Protei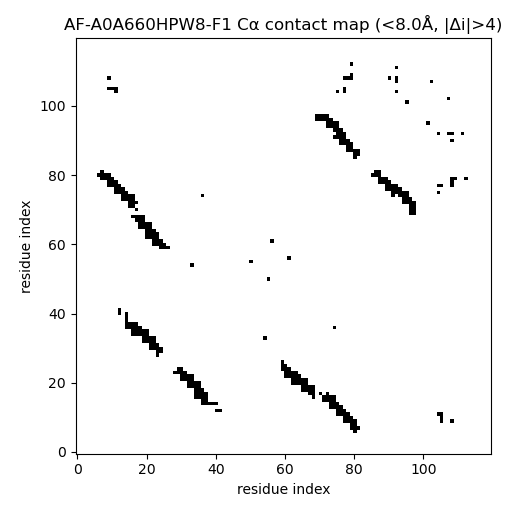n AF-A0A660HPW8-F1 (afdb_monomer)

pLDDT: mean 73.55, std 19.2, range [31.56, 94.56]

Secondary structure (DSSP, 8-state):
------TT--EEEEEEEEEEEEEEETTTTEEEEEEEES--SSSTT-TTT-TTSS----TTEEEEEEEEEEEEEEEEEEE---TT-S-PPEEEEEEE-TTSPPP-HHHHHHHHHH------

Organism: NCBI:txid1715806

Foldseek 3Di:
DDPPDPLFDKDKDKWWFFWWFWKAAPVVRDIDTQTDTPDDPVCPVPPDDDPPNPDPDDPRMDGPDIGGAAPGKIFMWIFGDDPPDPDGDIGGQGMDHPPDDDDPSSVSVVVCVVDVDDDD

Structure (mmCIF, N/CA/C/O backbone):
data_AF-A0A660HPW8-F1
#
_entry.id   AF-A0A660HPW8-F1
#
loop_
_atom_site.group_PDB
_atom_site.id
_atom_site.type_symbol
_atom_site.label_atom_id
_atom_site.label_alt_id
_atom_site.label_comp_id
_atom_site.label_asym_id
_atom_site.label_entity_id
_atom_site.label_seq_id
_atom_site.pdbx_PDB_ins_code
_atom_site.Cartn_x
_atom_site.Cartn_y
_atom_site.Cartn_z
_atom_site.occupancy
_atom_site.B_iso_or_equiv
_atom_site.auth_seq_id
_atom_site.auth_comp_id
_atom_site.auth_asym_id
_atom_site.auth_atom_id
_atom_site.pdbx_PDB_model_num
ATOM 1 N N . MET A 1 1 ? -10.370 -2.844 40.847 1.00 36.22 1 MET A N 1
ATOM 2 C CA . MET A 1 1 ? -9.717 -1.924 39.896 1.00 36.22 1 MET A CA 1
ATOM 3 C C . MET A 1 1 ? -9.919 -2.515 38.520 1.00 36.22 1 MET A C 1
ATOM 5 O O . MET A 1 1 ? -9.314 -3.535 38.237 1.00 36.22 1 MET A O 1
ATOM 9 N N . ALA A 1 2 ? -10.855 -1.975 37.743 1.00 36.62 2 ALA A N 1
ATOM 10 C CA . ALA A 1 2 ? -11.000 -2.366 36.349 1.00 36.62 2 ALA A CA 1
ATOM 11 C C . ALA A 1 2 ? -9.910 -1.629 35.566 1.00 36.62 2 ALA A C 1
ATOM 13 O O . ALA A 1 2 ? -9.879 -0.399 35.579 1.00 36.62 2 ALA A O 1
ATOM 14 N N . GLU A 1 3 ? -8.986 -2.375 34.967 1.00 38.94 3 GLU A N 1
ATOM 15 C CA . GLU A 1 3 ? -8.100 -1.854 33.932 1.00 38.94 3 GLU A CA 1
ATOM 16 C C . GLU A 1 3 ? -8.995 -1.421 32.772 1.00 38.94 3 GLU A C 1
ATOM 18 O O . GLU A 1 3 ? -9.560 -2.244 32.056 1.00 38.94 3 GLU A O 1
ATOM 23 N N . THR A 1 4 ? -9.209 -0.116 32.633 1.00 40.22 4 THR A N 1
ATOM 24 C CA . THR A 1 4 ? -9.812 0.451 31.433 1.00 40.22 4 THR A CA 1
ATOM 25 C C . THR A 1 4 ? -8.815 0.239 30.305 1.00 40.22 4 THR A C 1
ATOM 27 O O . THR A 1 4 ? -7.903 1.044 30.119 1.00 40.22 4 THR A O 1
ATOM 30 N N . THR A 1 5 ? -8.934 -0.882 29.593 1.00 44.12 5 THR A N 1
ATOM 31 C CA . THR A 1 5 ? -8.267 -1.070 28.308 1.00 44.12 5 THR A CA 1
ATOM 32 C C . THR A 1 5 ? -8.590 0.139 27.444 1.00 44.12 5 THR A C 1
ATOM 34 O O . THR A 1 5 ? -9.750 0.520 27.292 1.00 44.12 5 THR A O 1
ATOM 37 N N . ASP A 1 6 ? -7.536 0.760 26.937 1.00 49.84 6 ASP A N 1
ATOM 38 C CA . ASP A 1 6 ? -7.505 1.994 26.159 1.00 49.84 6 ASP A CA 1
ATOM 39 C C . ASP A 1 6 ? -8.084 1.752 24.749 1.00 49.84 6 ASP A C 1
ATOM 41 O O . ASP A 1 6 ? -7.400 1.854 23.733 1.00 49.84 6 ASP A O 1
ATOM 45 N N . GLN A 1 7 ? -9.345 1.314 24.697 1.00 52.62 7 GLN A N 1
ATOM 46 C CA . GLN A 1 7 ? -10.029 0.800 23.504 1.00 52.62 7 GLN A CA 1
ATOM 47 C C . GLN A 1 7 ? -10.355 1.890 22.475 1.00 52.62 7 GLN A C 1
ATOM 49 O O . GLN A 1 7 ? -10.804 1.570 21.382 1.00 52.62 7 GLN A O 1
ATOM 54 N N . ASN A 1 8 ? -10.080 3.159 22.794 1.00 61.41 8 ASN A N 1
ATOM 55 C CA . ASN A 1 8 ? -10.362 4.304 21.929 1.00 61.41 8 ASN A CA 1
ATOM 56 C C . ASN A 1 8 ? -9.105 4.925 21.287 1.00 61.41 8 ASN A C 1
ATOM 58 O O . ASN A 1 8 ? -9.154 6.053 20.789 1.00 61.41 8 ASN A O 1
ATOM 62 N N . LYS A 1 9 ? -7.967 4.220 21.286 1.00 76.75 9 LYS A N 1
ATOM 63 C CA . LYS A 1 9 ? -6.741 4.720 20.651 1.00 76.75 9 LYS A CA 1
ATOM 64 C C . LYS A 1 9 ? -6.744 4.516 19.129 1.00 76.75 9 LYS A C 1
ATOM 66 O O . LYS A 1 9 ? -7.101 3.433 18.672 1.00 76.75 9 LYS A O 1
ATOM 71 N N . PRO A 1 10 ? -6.307 5.523 18.345 1.00 84.19 10 PRO A N 1
ATOM 72 C CA . PRO A 1 10 ? -6.070 5.360 16.914 1.00 84.19 10 PRO A CA 1
ATOM 73 C C . PRO A 1 10 ? -5.072 4.230 16.655 1.00 84.19 10 PRO A C 1
ATOM 75 O O . PRO A 1 10 ? -4.058 4.136 17.352 1.00 84.19 10 PRO A O 1
ATOM 78 N N . ILE A 1 11 ? -5.335 3.414 15.637 1.00 87.00 11 ILE A N 1
ATOM 79 C CA . ILE A 1 11 ? -4.441 2.334 15.211 1.00 87.00 11 ILE A CA 1
ATOM 80 C C . ILE A 1 11 ? -3.876 2.681 13.835 1.00 87.00 11 ILE A C 1
ATOM 82 O O . ILE A 1 11 ? -4.614 3.146 12.967 1.00 87.00 11 ILE A O 1
ATOM 86 N N . ILE A 1 12 ? -2.569 2.469 13.658 1.00 88.00 12 ILE A N 1
ATOM 87 C CA . ILE A 1 12 ? -1.842 2.655 12.398 1.00 88.00 12 ILE A CA 1
ATOM 88 C C . ILE A 1 12 ? -1.158 1.338 12.043 1.00 88.00 12 ILE A C 1
ATOM 90 O O . ILE A 1 12 ? -0.453 0.768 12.879 1.00 88.00 12 ILE A O 1
ATOM 94 N N . TRP A 1 13 ? -1.316 0.896 10.800 1.00 87.19 13 TRP A N 1
ATOM 95 C CA . TRP A 1 13 ? -0.599 -0.243 10.238 1.00 87.19 13 TRP A CA 1
ATOM 96 C C . TRP A 1 13 ? 0.313 0.216 9.110 1.00 87.19 13 TRP A C 1
ATOM 98 O O . TRP A 1 13 ? 0.011 1.167 8.388 1.00 87.19 13 TRP A O 1
ATOM 108 N N . LYS A 1 14 ? 1.443 -0.477 8.975 1.00 88.56 14 LYS A N 1
ATOM 109 C CA . LYS A 1 14 ? 2.396 -0.285 7.887 1.00 88.56 14 LYS A CA 1
ATOM 110 C C . LYS A 1 14 ? 2.656 -1.620 7.224 1.00 88.56 14 LYS A C 1
ATOM 112 O O . LYS A 1 14 ? 3.110 -2.554 7.882 1.00 88.56 14 LYS A O 1
ATOM 117 N N . GLU A 1 15 ? 2.398 -1.691 5.931 1.00 85.81 15 GLU A N 1
ATOM 118 C CA . GLU A 1 15 ? 2.563 -2.911 5.151 1.00 85.81 15 GLU A CA 1
ATOM 119 C C . GLU A 1 15 ? 3.622 -2.691 4.082 1.00 85.81 15 GLU A C 1
ATOM 121 O O . GLU A 1 15 ? 3.596 -1.697 3.361 1.00 85.81 15 GLU A O 1
ATOM 126 N N . LEU A 1 16 ? 4.603 -3.590 4.008 1.00 87.31 16 LEU A N 1
ATOM 127 C CA . LEU A 1 16 ? 5.693 -3.465 3.048 1.00 87.31 16 LEU A CA 1
ATOM 128 C C . LEU A 1 16 ? 5.143 -3.650 1.629 1.00 87.31 16 LEU A C 1
ATOM 130 O O . LEU A 1 16 ? 4.563 -4.689 1.311 1.00 87.31 16 LEU A O 1
ATOM 134 N N . VAL A 1 17 ? 5.375 -2.658 0.773 1.00 88.44 17 VAL A N 1
ATOM 135 C CA . VAL A 1 17 ? 5.001 -2.672 -0.642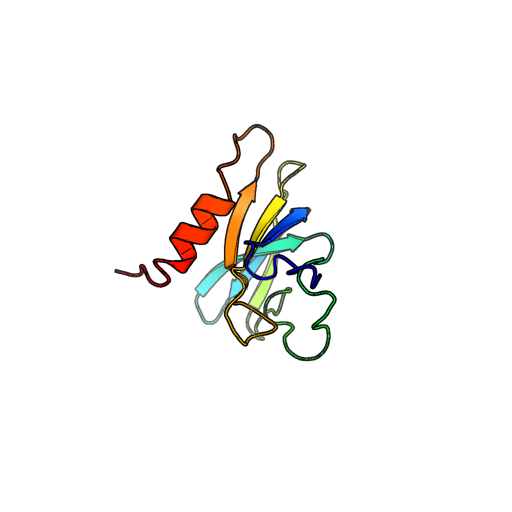 1.00 88.44 17 VAL A CA 1
ATOM 136 C C . VAL A 1 17 ? 6.164 -3.231 -1.455 1.00 88.44 17 VAL A C 1
ATOM 138 O O . VAL A 1 17 ? 7.283 -2.719 -1.416 1.00 88.44 17 VAL A O 1
ATOM 141 N N . LEU A 1 18 ? 5.889 -4.283 -2.219 1.00 84.75 18 LEU A N 1
ATOM 142 C CA . LEU A 1 18 ? 6.832 -4.946 -3.120 1.00 84.75 18 LEU A CA 1
ATOM 143 C C . LEU A 1 18 ? 6.820 -4.352 -4.536 1.00 84.75 18 LEU A C 1
ATOM 145 O O . LEU A 1 18 ? 7.778 -4.514 -5.290 1.00 84.75 18 LEU A O 1
ATOM 149 N N . GLY A 1 19 ? 5.735 -3.677 -4.912 1.00 85.81 19 GLY A N 1
ATOM 150 C CA . GLY A 1 19 ? 5.535 -3.096 -6.236 1.00 85.81 19 GLY A CA 1
ATOM 151 C C . GLY A 1 19 ? 4.086 -2.673 -6.454 1.00 85.81 19 GLY A C 1
ATOM 152 O O . GLY A 1 19 ? 3.251 -2.826 -5.566 1.00 85.81 19 GLY A O 1
ATOM 153 N N . PHE A 1 20 ? 3.778 -2.184 -7.651 1.00 86.44 20 PHE A N 1
ATOM 154 C CA . PHE A 1 20 ? 2.412 -1.875 -8.070 1.00 86.44 20 PHE A CA 1
ATOM 155 C C . PHE A 1 20 ? 2.046 -2.655 -9.330 1.00 86.44 20 PHE A C 1
ATOM 157 O O . PHE A 1 20 ? 2.715 -2.527 -10.353 1.00 86.44 20 PHE A O 1
ATOM 164 N N . ALA A 1 21 ? 0.965 -3.427 -9.294 1.00 86.12 21 ALA A N 1
ATOM 165 C CA . ALA A 1 21 ? 0.383 -4.002 -10.499 1.00 86.12 21 ALA A CA 1
ATOM 166 C C . ALA A 1 21 ? -0.301 -2.896 -11.313 1.00 86.12 21 ALA A C 1
ATOM 168 O O . ALA A 1 21 ? -1.129 -2.158 -10.782 1.00 86.12 21 ALA A O 1
ATOM 169 N N . VAL A 1 22 ? 0.034 -2.782 -12.598 1.00 87.25 22 VAL A N 1
ATOM 170 C CA . VAL A 1 22 ? -0.639 -1.879 -13.538 1.00 87.25 22 VAL A CA 1
ATOM 171 C C . VAL A 1 22 ? -1.807 -2.626 -14.151 1.00 87.25 22 VAL A C 1
ATOM 173 O O . VAL A 1 22 ? -1.617 -3.662 -14.791 1.00 87.25 22 VAL A O 1
ATOM 176 N N . VAL A 1 23 ? -3.004 -2.091 -13.964 1.00 86.50 23 VAL A N 1
ATOM 177 C CA . VAL A 1 23 ? -4.257 -2.692 -14.403 1.00 86.50 23 VAL A CA 1
ATOM 178 C C . VAL A 1 23 ? -4.924 -1.758 -15.396 1.00 86.50 23 VAL A C 1
ATOM 180 O O . VAL A 1 23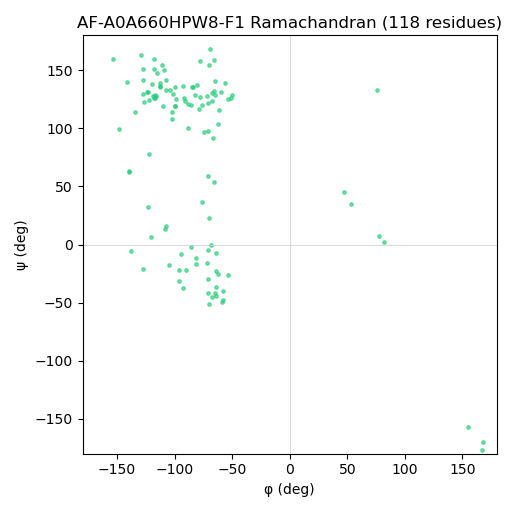 ? -5.095 -0.573 -15.119 1.00 86.50 23 VAL A O 1
ATOM 183 N N . GLU A 1 24 ? -5.289 -2.292 -16.555 1.00 85.69 24 GLU A N 1
ATOM 184 C CA . GLU A 1 24 ? -6.123 -1.601 -17.534 1.00 85.69 24 GLU A CA 1
ATOM 185 C C . GLU A 1 24 ? -7.553 -2.124 -17.427 1.00 85.69 24 GLU A C 1
ATOM 187 O O . GLU A 1 24 ? -7.766 -3.337 -17.471 1.00 85.69 24 GLU A O 1
ATOM 192 N N . SER A 1 25 ? -8.520 -1.215 -17.328 1.00 83.69 25 SER A N 1
ATOM 193 C CA . SER A 1 25 ? -9.936 -1.527 -17.498 1.00 83.69 25 SER A CA 1
ATOM 194 C C . SER A 1 25 ? -10.380 -1.143 -18.903 1.00 83.69 25 SER A C 1
ATOM 196 O O . SER A 1 25 ? -10.350 0.035 -19.275 1.00 83.69 25 SER A O 1
ATOM 198 N N . CYS A 1 26 ? -10.845 -2.124 -19.678 1.00 77.94 26 CYS A N 1
ATOM 199 C CA . CYS A 1 26 ? -11.352 -1.869 -21.026 1.00 77.94 26 CYS A CA 1
ATOM 200 C C . CYS A 1 26 ? -12.695 -1.120 -21.014 1.00 77.94 26 CYS A C 1
ATOM 202 O O . CYS A 1 26 ? -12.968 -0.346 -21.925 1.00 77.94 26 CYS A O 1
ATOM 204 N N . ILE A 1 27 ? -13.522 -1.306 -19.978 1.00 79.50 27 ILE A N 1
ATOM 205 C CA . ILE A 1 27 ? -14.827 -0.634 -19.860 1.00 79.50 27 ILE A CA 1
ATOM 206 C C . ILE A 1 27 ? -14.630 0.858 -19.594 1.00 79.50 27 ILE A C 1
ATOM 208 O O . ILE A 1 27 ? -15.168 1.707 -20.307 1.00 79.50 27 ILE A O 1
ATOM 212 N N . TYR A 1 28 ? -13.821 1.183 -18.588 1.00 78.06 28 TYR A N 1
ATOM 213 C CA . TYR A 1 28 ? -13.605 2.567 -18.170 1.00 78.06 28 TYR A CA 1
ATOM 214 C C . TYR A 1 28 ? -12.513 3.277 -18.975 1.00 78.06 28 TYR A C 1
ATOM 216 O O . TYR A 1 28 ? -12.274 4.460 -18.739 1.00 78.06 28 TYR A O 1
ATOM 224 N N . HIS A 1 29 ? -11.865 2.574 -19.915 1.00 81.38 29 HIS A N 1
ATOM 225 C CA . HIS A 1 29 ? -10.722 3.065 -20.692 1.00 81.38 29 HIS A CA 1
ATOM 226 C C . HIS A 1 29 ? -9.677 3.732 -19.789 1.00 81.38 29 HIS A C 1
ATOM 228 O O . HIS A 1 29 ? -9.196 4.834 -20.056 1.00 81.38 29 HIS A O 1
ATOM 234 N N . SER A 1 30 ? -9.376 3.075 -18.671 1.00 82.38 30 SER A N 1
ATOM 235 C CA . SER A 1 30 ? -8.557 3.632 -17.603 1.00 82.38 30 SER A CA 1
ATOM 236 C C . SER A 1 30 ? -7.419 2.693 -17.243 1.00 82.38 30 SER A C 1
ATOM 238 O O . SER A 1 30 ? -7.516 1.473 -17.380 1.00 82.38 30 SER A O 1
ATOM 240 N N . ILE A 1 31 ? -6.325 3.286 -16.772 1.00 85.62 31 ILE A N 1
ATOM 241 C CA . ILE A 1 31 ? -5.191 2.567 -16.204 1.00 85.62 31 ILE A CA 1
ATOM 242 C C . ILE A 1 31 ? -5.086 2.983 -14.742 1.00 85.62 31 ILE A C 1
ATOM 244 O O . ILE A 1 31 ? -5.039 4.176 -14.438 1.00 85.62 31 ILE A O 1
ATOM 248 N N . ARG A 1 32 ? -5.042 2.002 -13.842 1.00 83.69 32 ARG A N 1
ATOM 249 C CA . ARG A 1 32 ? -4.824 2.208 -12.407 1.00 83.69 32 ARG A CA 1
ATOM 250 C C . ARG A 1 32 ? -3.711 1.308 -11.893 1.00 83.69 32 ARG A C 1
ATOM 252 O O . ARG A 1 32 ? -3.332 0.330 -12.532 1.00 83.69 32 ARG A O 1
ATOM 259 N N . THR A 1 33 ? -3.198 1.639 -10.718 1.00 82.50 33 THR A N 1
ATOM 260 C CA . THR A 1 33 ? -2.187 0.846 -10.018 1.00 82.50 33 THR A CA 1
ATOM 261 C C . THR A 1 33 ? -2.763 0.243 -8.748 1.00 82.50 33 THR A C 1
ATOM 263 O O . THR A 1 33 ? -3.477 0.928 -8.019 1.00 82.50 33 THR A O 1
ATOM 266 N N . ILE A 1 34 ? -2.426 -1.015 -8.468 1.00 81.88 34 ILE A N 1
ATOM 267 C CA . ILE A 1 34 ? -2.793 -1.714 -7.231 1.00 81.88 34 ILE A CA 1
ATOM 268 C C . ILE A 1 34 ? -1.505 -2.093 -6.488 1.00 81.88 34 ILE A C 1
ATOM 270 O O . ILE A 1 34 ? -0.635 -2.718 -7.103 1.00 81.88 34 ILE A O 1
ATOM 274 N N . PRO A 1 35 ? -1.339 -1.720 -5.207 1.00 81.25 35 PRO A N 1
ATOM 275 C CA . PRO A 1 35 ? -0.160 -2.077 -4.422 1.00 81.25 35 PRO A CA 1
ATOM 276 C C . PRO A 1 35 ? -0.082 -3.593 -4.202 1.00 81.25 35 PRO A C 1
ATOM 278 O O . PRO A 1 35 ? -1.084 -4.264 -3.960 1.00 81.25 35 PRO A O 1
ATOM 281 N N . ILE A 1 36 ? 1.130 -4.136 -4.280 1.00 82.38 36 ILE A N 1
ATOM 282 C CA . ILE A 1 36 ? 1.452 -5.523 -3.941 1.00 82.38 36 ILE A CA 1
ATOM 283 C C . ILE A 1 36 ? 2.106 -5.495 -2.559 1.00 82.38 36 ILE A C 1
ATOM 285 O O . ILE A 1 36 ? 3.244 -5.044 -2.444 1.00 82.38 36 ILE A O 1
ATOM 289 N N . VAL A 1 37 ? 1.407 -5.956 -1.521 1.00 76.38 37 VAL A N 1
ATOM 290 C CA . VAL A 1 37 ? 1.867 -5.916 -0.118 1.00 76.38 37 VAL A CA 1
ATOM 291 C C . VAL A 1 37 ? 2.187 -7.310 0.435 1.00 76.38 37 VAL A C 1
ATOM 293 O O . VAL A 1 37 ? 1.649 -8.310 -0.040 1.00 76.38 37 VAL A O 1
ATOM 296 N N . THR A 1 38 ? 3.067 -7.407 1.438 1.00 65.44 38 THR A N 1
ATOM 297 C CA . THR A 1 38 ? 3.582 -8.683 1.993 1.00 65.44 38 THR A CA 1
ATOM 298 C C . THR A 1 38 ? 2.622 -9.461 2.915 1.00 65.44 38 THR A C 1
ATOM 300 O O . THR A 1 38 ? 3.085 -10.116 3.840 1.00 65.44 38 THR A O 1
ATOM 303 N N . ALA A 1 39 ? 1.317 -9.462 2.628 1.00 58.06 39 ALA A N 1
ATOM 304 C CA . ALA A 1 39 ? 0.219 -9.948 3.480 1.00 58.06 39 ALA A CA 1
ATOM 305 C C . ALA A 1 39 ? -0.144 -9.000 4.642 1.00 58.06 39 ALA A C 1
ATOM 307 O O . ALA A 1 39 ? 0.721 -8.467 5.339 1.00 58.06 39 ALA A O 1
ATOM 308 N N . SER A 1 40 ? -1.454 -8.772 4.792 1.00 50.72 40 SER A N 1
ATOM 309 C CA . SER A 1 40 ? -2.029 -7.730 5.639 1.00 50.72 40 SER A CA 1
ATOM 310 C C . SER A 1 40 ? -2.191 -8.183 7.086 1.00 50.72 40 SER A C 1
ATOM 312 O O . SER A 1 40 ? -2.936 -9.117 7.368 1.00 50.72 40 SER A O 1
ATOM 314 N N . SER A 1 41 ? -1.536 -7.491 8.020 1.00 46.94 41 SER A N 1
ATOM 315 C CA . SER A 1 41 ? -1.746 -7.712 9.463 1.00 46.94 41 SER A CA 1
ATOM 316 C C . SER A 1 41 ? -2.989 -6.990 10.002 1.00 46.94 41 SER A C 1
ATOM 318 O O . SER A 1 41 ? -3.423 -7.265 11.119 1.00 46.94 41 SER A O 1
ATOM 320 N N . ALA A 1 42 ? -3.588 -6.089 9.214 1.00 48.84 42 ALA A N 1
ATOM 321 C CA . ALA A 1 42 ? -4.838 -5.414 9.557 1.00 48.84 42 ALA A CA 1
ATOM 322 C C . ALA A 1 42 ? -6.085 -6.270 9.248 1.00 48.84 42 ALA A C 1
ATOM 324 O O . ALA A 1 42 ? -7.156 -5.998 9.789 1.00 48.84 42 ALA A O 1
ATOM 325 N N . GLU A 1 43 ? -5.957 -7.316 8.420 1.00 46.69 43 GLU A N 1
ATOM 326 C CA . GLU A 1 43 ? -7.086 -8.118 7.921 1.00 46.69 43 GLU A CA 1
ATOM 327 C C . GLU A 1 43 ? -7.028 -9.621 8.272 1.00 46.69 43 GLU A C 1
ATOM 329 O O . GLU A 1 43 ? -7.932 -10.359 7.875 1.00 46.69 43 GLU A O 1
ATOM 334 N N . GLU A 1 44 ? -6.074 -10.106 9.086 1.00 41.91 44 GLU A N 1
ATOM 335 C CA . GLU A 1 44 ? -6.027 -11.545 9.442 1.00 41.91 44 GLU A CA 1
ATOM 336 C C . GLU A 1 44 ? -7.246 -12.060 10.248 1.00 41.91 44 GLU A C 1
ATOM 338 O O . GLU A 1 44 ? -7.408 -13.268 10.417 1.00 41.91 44 GLU A O 1
ATOM 343 N N . VAL A 1 45 ? -8.156 -11.187 10.699 1.00 38.66 45 VAL A N 1
ATOM 344 C CA . VAL A 1 45 ? -9.398 -11.573 11.408 1.00 38.66 45 VAL A CA 1
ATOM 345 C C . VAL A 1 45 ? -10.619 -11.698 10.471 1.00 38.66 45 VAL A C 1
ATOM 347 O O . VAL A 1 45 ? -11.657 -12.206 10.885 1.00 38.66 45 VAL A O 1
ATOM 350 N N . LEU A 1 46 ? -10.529 -11.303 9.193 1.00 37.06 46 LEU A N 1
ATOM 351 C CA . LEU A 1 46 ? -11.694 -11.182 8.288 1.00 37.06 46 LEU A CA 1
ATOM 352 C C . LEU A 1 46 ? -11.580 -12.012 6.994 1.00 37.06 46 LEU A C 1
ATOM 354 O O . LEU A 1 46 ? -12.123 -11.651 5.949 1.00 37.06 46 LEU A O 1
ATOM 358 N N . PHE A 1 47 ? -10.909 -13.161 7.060 1.00 34.97 47 PHE A N 1
ATOM 359 C CA . PHE A 1 47 ? -10.562 -14.003 5.906 1.00 34.97 47 PHE A CA 1
ATOM 360 C C . PHE A 1 47 ? -11.704 -14.761 5.192 1.00 34.97 47 PHE A C 1
ATOM 362 O O . PHE A 1 47 ? -11.412 -15.741 4.506 1.00 34.97 47 PHE A O 1
ATOM 369 N N . THR A 1 48 ? -12.982 -14.365 5.273 1.00 35.19 48 THR A N 1
ATOM 370 C CA . THR A 1 48 ? -14.040 -15.141 4.579 1.00 35.19 48 THR A CA 1
ATOM 371 C C . THR A 1 48 ? -14.994 -14.415 3.642 1.00 35.19 48 THR A C 1
ATOM 373 O O . THR A 1 48 ? -15.489 -15.101 2.758 1.00 35.19 48 THR A O 1
ATOM 376 N N . ASP A 1 49 ? -15.215 -13.094 3.693 1.00 31.56 49 ASP A N 1
ATOM 377 C CA . ASP A 1 49 ? -16.323 -12.531 2.879 1.00 31.56 49 ASP A CA 1
ATOM 378 C C . ASP A 1 49 ? -16.061 -11.212 2.131 1.00 31.56 49 ASP A C 1
ATOM 380 O O . ASP A 1 49 ? -16.893 -10.805 1.321 1.00 31.56 49 ASP A O 1
ATOM 384 N N . ASN A 1 50 ? -14.910 -10.553 2.302 1.00 35.47 50 ASN A N 1
ATOM 385 C CA . ASN A 1 50 ? -14.620 -9.291 1.602 1.00 35.47 50 ASN A CA 1
ATOM 386 C C . ASN A 1 50 ? -13.169 -9.186 1.107 1.00 35.47 50 ASN A C 1
ATOM 388 O O . ASN A 1 50 ? -12.426 -8.273 1.449 1.00 35.47 50 ASN A O 1
ATOM 392 N N . LEU A 1 51 ? -12.796 -10.088 0.196 1.00 38.28 51 LEU A N 1
ATOM 393 C CA . LEU A 1 51 ? -11.668 -9.927 -0.738 1.00 38.28 51 LEU A CA 1
ATOM 394 C C . LEU A 1 51 ? -11.935 -8.773 -1.734 1.00 38.28 51 LEU A C 1
ATOM 396 O O . LEU A 1 51 ? -11.943 -8.974 -2.943 1.00 38.28 51 LEU A O 1
ATOM 400 N N . THR A 1 52 ? -12.250 -7.568 -1.261 1.00 40.81 52 THR A N 1
ATOM 401 C CA . THR A 1 52 ? -12.431 -6.375 -2.110 1.00 40.81 52 THR A CA 1
ATOM 402 C C . THR A 1 52 ? -11.249 -5.415 -2.025 1.00 40.81 52 THR A C 1
ATOM 404 O O . THR A 1 52 ? -11.066 -4.620 -2.944 1.00 40.81 52 THR A O 1
ATOM 407 N N . ARG A 1 53 ? -10.397 -5.520 -0.994 1.00 44.94 53 ARG A N 1
ATOM 408 C CA . ARG A 1 53 ? -9.169 -4.714 -0.870 1.00 44.94 53 ARG A CA 1
ATOM 409 C C . ARG A 1 53 ? -7.921 -5.368 -1.436 1.00 44.94 53 ARG A C 1
ATOM 411 O O . ARG A 1 53 ? -7.126 -4.697 -2.090 1.00 44.94 53 ARG A O 1
ATOM 418 N N . LEU A 1 54 ? -7.778 -6.677 -1.275 1.00 47.94 54 LEU A N 1
ATOM 419 C CA . LEU A 1 54 ? -6.684 -7.418 -1.887 1.00 47.94 54 LEU A CA 1
ATOM 420 C C . LEU A 1 54 ? -7.104 -7.866 -3.289 1.00 47.94 54 LEU A C 1
ATOM 422 O O . LEU A 1 54 ? -7.815 -8.849 -3.462 1.00 47.94 54 LEU A O 1
ATOM 426 N N . THR A 1 55 ? -6.640 -7.111 -4.290 1.00 54.44 55 THR A N 1
ATOM 427 C CA . THR A 1 55 ? -6.476 -7.572 -5.684 1.00 54.44 55 THR A CA 1
ATOM 428 C C . THR A 1 55 ? -7.703 -8.208 -6.351 1.00 54.44 55 THR A C 1
ATOM 430 O O . THR A 1 55 ? -7.560 -9.080 -7.209 1.00 54.44 55 THR A O 1
ATOM 433 N N . LYS A 1 56 ? -8.925 -7.748 -6.052 1.00 58.81 56 LYS A N 1
ATOM 434 C CA . LYS A 1 56 ? -10.061 -8.100 -6.909 1.00 58.81 56 LYS A CA 1
ATOM 435 C C . LYS A 1 56 ? 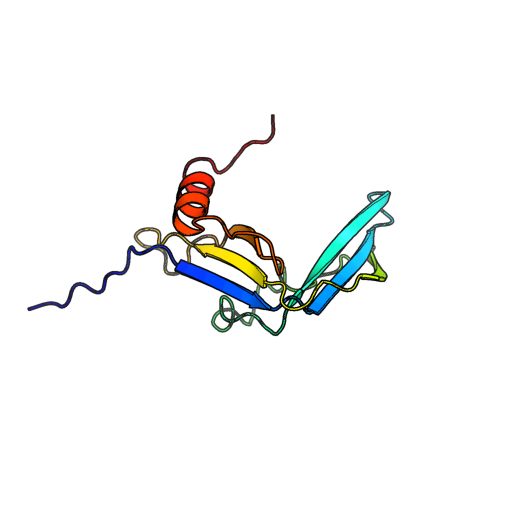-9.969 -7.289 -8.194 1.00 58.81 56 LYS A C 1
ATOM 437 O O . LYS A 1 56 ? -10.318 -6.112 -8.231 1.00 58.81 56 LYS A O 1
ATOM 442 N N . LEU A 1 57 ? -9.413 -7.930 -9.214 1.00 66.25 57 LEU A N 1
ATOM 443 C CA . LEU A 1 57 ? -9.571 -7.490 -10.587 1.00 66.25 57 LEU A CA 1
ATOM 444 C C . LEU A 1 57 ? -11.037 -7.689 -10.954 1.00 66.25 57 LEU A C 1
ATOM 446 O O . LEU A 1 57 ? -11.598 -8.765 -10.714 1.00 66.25 57 LEU A O 1
ATOM 450 N N . ASP A 1 58 ? -11.654 -6.662 -11.517 1.00 73.00 58 ASP A N 1
ATOM 451 C CA . ASP A 1 58 ? -12.951 -6.844 -12.155 1.00 73.00 58 ASP A CA 1
ATOM 452 C C . ASP A 1 58 ? -12.803 -7.760 -13.383 1.00 73.00 58 ASP A C 1
ATOM 454 O O . ASP A 1 58 ? -11.714 -7.922 -13.936 1.00 73.00 58 ASP A O 1
ATOM 458 N N . SER A 1 59 ? -13.900 -8.380 -13.828 1.00 77.56 59 SER A N 1
ATOM 459 C CA . SER A 1 59 ? -13.898 -9.323 -14.965 1.00 77.56 59 SER A CA 1
ATOM 460 C C . SER A 1 59 ? -13.285 -8.754 -16.246 1.00 77.56 59 SER A C 1
ATOM 462 O O . SER A 1 59 ? -12.782 -9.507 -17.075 1.00 77.56 59 SER A O 1
ATOM 464 N N . ASP A 1 60 ? -13.329 -7.432 -16.389 1.00 80.81 60 ASP A N 1
ATOM 465 C CA . ASP A 1 60 ? -12.902 -6.682 -17.569 1.00 80.81 60 ASP A CA 1
ATOM 466 C C . ASP A 1 60 ? -11.594 -5.908 -17.335 1.00 80.81 60 ASP A C 1
ATOM 468 O O . ASP A 1 60 ? -11.224 -5.023 -18.114 1.00 80.81 60 ASP A O 1
ATOM 472 N N . GLU A 1 61 ? -10.896 -6.225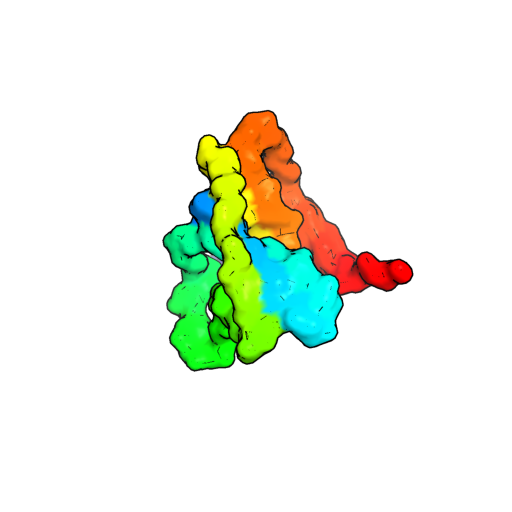 -16.243 1.00 82.81 61 GLU A N 1
ATOM 473 C CA . GLU A 1 61 ? -9.585 -5.691 -15.913 1.00 82.81 61 GLU A CA 1
ATOM 474 C C . GLU A 1 61 ? -8.473 -6.670 -16.289 1.00 82.81 61 GLU A C 1
ATOM 476 O O . GLU A 1 61 ? -8.531 -7.870 -16.027 1.00 82.81 61 GLU A O 1
ATOM 481 N N . THR A 1 62 ? -7.413 -6.147 -16.903 1.00 85.12 62 THR A N 1
ATOM 482 C CA . THR A 1 62 ? -6.242 -6.933 -17.302 1.00 85.12 62 THR A CA 1
ATOM 483 C C . THR A 1 62 ? -4.976 -6.347 -16.696 1.00 85.12 62 THR A C 1
ATOM 485 O O . THR A 1 62 ? -4.699 -5.155 -16.839 1.00 85.12 62 THR A O 1
ATOM 488 N N . VAL A 1 63 ? -4.157 -7.199 -16.075 1.00 85.31 63 VAL A N 1
ATOM 489 C CA . VAL A 1 63 ? -2.820 -6.814 -15.609 1.00 85.31 63 VAL A CA 1
ATOM 490 C C . VAL A 1 63 ? -1.901 -6.623 -16.813 1.00 85.31 63 VAL A C 1
ATOM 492 O O . VAL A 1 63 ? -1.699 -7.538 -17.609 1.00 85.31 63 VAL A O 1
ATOM 495 N N . LYS A 1 64 ? -1.327 -5.429 -16.941 1.00 90.38 64 LYS A N 1
ATOM 496 C CA . LYS A 1 64 ? -0.386 -5.071 -18.013 1.00 90.38 64 LYS A CA 1
ATOM 497 C C . LYS A 1 64 ? 1.071 -5.202 -17.604 1.00 90.38 64 LYS A C 1
ATOM 499 O O . LYS A 1 64 ? 1.934 -5.338 -18.464 1.00 90.38 64 LYS A O 1
ATOM 504 N N . GLY A 1 65 ? 1.352 -5.170 -16.307 1.00 85.75 65 GLY A N 1
AT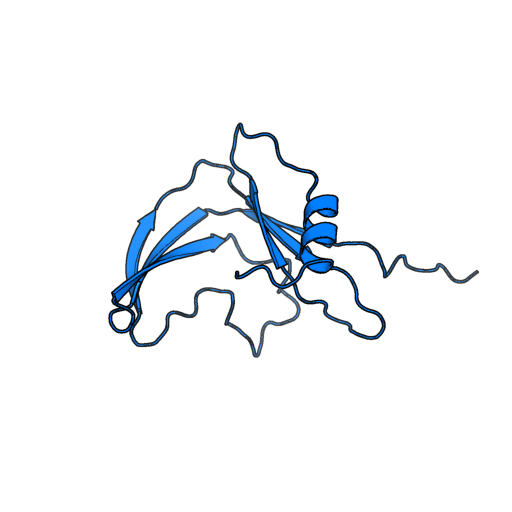OM 505 C CA . GLY A 1 65 ? 2.705 -5.314 -15.792 1.00 85.75 65 GLY A CA 1
ATOM 506 C C . GLY A 1 65 ? 2.808 -4.958 -14.319 1.00 85.75 65 GLY A C 1
ATOM 507 O O . GLY A 1 65 ? 1.800 -4.760 -13.641 1.00 85.75 65 GLY A O 1
ATOM 508 N N . VAL A 1 66 ? 4.047 -4.869 -13.841 1.00 86.44 66 VAL A N 1
ATOM 509 C CA . VAL A 1 66 ? 4.377 -4.492 -12.466 1.00 86.44 66 VAL A CA 1
ATOM 510 C C . VAL A 1 66 ? 5.380 -3.346 -12.497 1.00 86.44 66 VAL A C 1
ATOM 512 O O . VAL A 1 66 ? 6.397 -3.424 -13.187 1.00 86.44 66 VAL A O 1
ATOM 515 N N . LEU A 1 67 ? 5.093 -2.287 -11.746 1.00 87.44 67 LEU A N 1
ATOM 516 C CA . LEU A 1 67 ? 6.016 -1.194 -11.480 1.00 87.44 67 LEU A CA 1
ATOM 517 C C . LEU A 1 67 ? 6.790 -1.495 -10.191 1.00 87.44 67 LEU A C 1
ATOM 519 O O . LEU A 1 67 ? 6.165 -1.748 -9.156 1.00 87.44 67 LEU A O 1
ATOM 523 N N . PRO A 1 68 ? 8.131 -1.471 -10.225 1.00 89.31 68 PRO A N 1
ATOM 524 C CA . PRO A 1 68 ? 8.928 -1.611 -9.018 1.00 89.31 68 PRO A CA 1
ATOM 525 C C . PRO A 1 68 ? 8.795 -0.363 -8.137 1.00 89.31 68 PRO A C 1
ATOM 527 O O . PRO A 1 68 ? 8.559 0.740 -8.634 1.00 89.31 68 PRO A O 1
ATOM 530 N N . VAL A 1 69 ? 9.009 -0.533 -6.833 1.00 87.94 69 VAL A N 1
ATOM 531 C CA . VAL A 1 69 ? 9.070 0.571 -5.866 1.00 87.94 69 VAL A CA 1
ATOM 532 C C . VAL A 1 69 ? 10.443 0.644 -5.203 1.00 87.94 69 VAL A C 1
ATOM 534 O O . VAL A 1 69 ? 11.110 -0.386 -5.064 1.00 87.94 69 VAL A O 1
ATOM 537 N N . PRO A 1 70 ? 10.890 1.837 -4.774 1.00 91.81 70 PRO A N 1
ATOM 538 C CA . PRO A 1 70 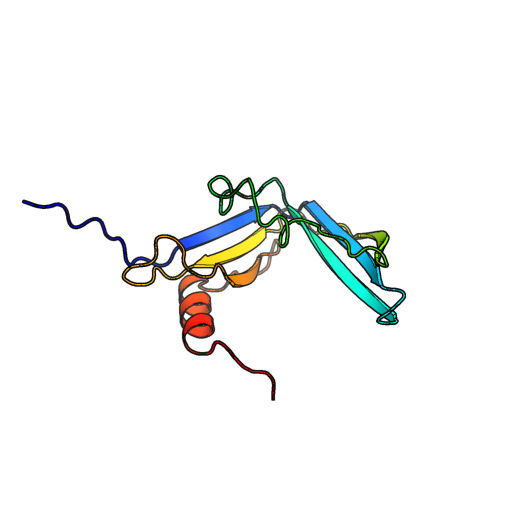? 12.094 1.966 -3.965 1.00 91.81 70 PRO A CA 1
ATOM 539 C C . PRO A 1 70 ? 11.959 1.175 -2.662 1.00 91.81 70 PRO A C 1
ATOM 541 O O . PRO A 1 70 ? 10.967 1.301 -1.950 1.00 91.81 70 PRO A O 1
ATOM 544 N N . PHE A 1 71 ? 12.958 0.370 -2.320 1.00 89.12 71 PHE A N 1
ATOM 545 C CA . PHE A 1 71 ? 12.926 -0.401 -1.082 1.00 89.12 71 PHE A CA 1
ATOM 546 C C . PHE A 1 71 ? 13.605 0.360 0.075 1.00 89.12 71 PHE A C 1
ATOM 548 O O . PHE A 1 71 ? 14.711 0.870 -0.128 1.00 89.12 71 PHE A O 1
ATOM 555 N N . PRO A 1 72 ? 13.029 0.377 1.295 1.00 91.56 72 PRO A N 1
ATOM 556 C CA . PRO A 1 72 ? 11.683 -0.092 1.650 1.00 91.56 72 PRO A CA 1
ATOM 557 C C . PRO A 1 72 ? 10.606 0.979 1.393 1.00 91.56 72 PRO A C 1
ATOM 559 O O . PRO A 1 72 ? 10.794 2.131 1.774 1.00 91.56 72 PRO A O 1
ATOM 562 N N . THR A 1 73 ? 9.471 0.587 0.803 1.00 92.62 73 THR A N 1
ATOM 563 C CA . THR A 1 73 ? 8.252 1.416 0.715 1.00 92.62 73 THR A CA 1
ATOM 564 C C . THR A 1 73 ? 7.157 0.774 1.557 1.00 92.62 73 THR A C 1
ATOM 566 O O . THR A 1 73 ? 6.973 -0.438 1.468 1.00 92.62 73 THR A O 1
ATOM 569 N N . TYR A 1 74 ? 6.410 1.558 2.333 1.00 91.38 74 TYR A N 1
ATOM 570 C CA . TYR A 1 74 ? 5.288 1.058 3.131 1.00 91.38 74 TYR A CA 1
ATOM 571 C C . TYR A 1 74 ? 3.976 1.717 2.725 1.00 91.38 74 TYR A C 1
ATOM 573 O O . TYR A 1 74 ? 3.932 2.926 2.526 1.00 91.38 74 TYR A O 1
ATOM 581 N N . GLU A 1 75 ? 2.906 0.937 2.636 1.00 89.38 75 GLU A N 1
ATOM 582 C CA . GLU A 1 75 ? 1.538 1.441 2.637 1.00 89.38 75 GLU A CA 1
ATOM 583 C C . GLU A 1 75 ? 1.119 1.682 4.083 1.00 89.38 75 GLU A C 1
ATOM 585 O O . GLU A 1 75 ? 1.290 0.805 4.932 1.00 89.38 75 GLU A O 1
ATOM 590 N N . VAL A 1 76 ? 0.600 2.874 4.371 1.00 90.50 76 VAL A N 1
ATOM 591 C CA . VAL A 1 76 ? 0.160 3.248 5.712 1.00 90.50 76 VAL A CA 1
ATOM 592 C C . VAL A 1 76 ? -1.353 3.341 5.739 1.00 90.50 76 VAL A C 1
ATOM 594 O O . VAL A 1 76 ? -1.957 4.170 5.053 1.00 90.50 76 VAL A O 1
ATOM 597 N N . THR A 1 77 ? -1.967 2.508 6.570 1.00 88.31 77 THR A N 1
ATOM 598 C CA . THR A 1 77 ? -3.407 2.513 6.819 1.00 88.31 77 THR A CA 1
ATOM 599 C C . THR A 1 77 ? -3.687 2.826 8.280 1.00 88.31 77 THR A C 1
ATOM 601 O O . THR A 1 77 ? -2.822 2.687 9.147 1.00 88.31 77 THR A O 1
ATOM 604 N N . GLY A 1 78 ? -4.900 3.279 8.579 1.00 86.75 78 GLY A N 1
ATOM 605 C CA . GLY A 1 78 ? -5.285 3.561 9.952 1.00 86.75 78 GLY A CA 1
ATOM 606 C C . GLY A 1 78 ? -6.774 3.440 10.206 1.00 86.75 78 GLY A C 1
ATOM 607 O O . GLY A 1 78 ? -7.584 3.501 9.287 1.00 86.75 78 GLY A O 1
ATOM 608 N N . ALA A 1 79 ? -7.133 3.269 11.470 1.00 85.12 79 ALA A N 1
ATOM 609 C CA . ALA A 1 79 ? -8.509 3.116 11.915 1.00 85.12 79 ALA A CA 1
ATOM 610 C C . ALA A 1 79 ? -8.737 3.856 13.233 1.00 85.12 79 ALA A C 1
ATOM 612 O O . ALA A 1 79 ? -7.901 3.819 14.141 1.00 85.12 79 ALA A O 1
ATOM 613 N N . MET A 1 80 ? -9.896 4.507 13.345 1.00 82.62 80 MET A N 1
ATOM 614 C CA . MET A 1 80 ? -10.366 5.111 14.593 1.00 82.62 80 MET A CA 1
ATOM 615 C C . MET A 1 80 ? -11.434 4.222 15.225 1.00 82.62 80 MET A C 1
ATOM 617 O O . MET A 1 80 ? -12.503 4.122 14.623 1.00 82.62 80 MET A O 1
ATOM 621 N N . PRO A 1 81 ? -11.214 3.598 16.397 1.00 71.69 81 PRO A N 1
ATOM 622 C CA . PRO A 1 81 ? -12.248 2.831 17.104 1.00 71.69 81 PRO A CA 1
ATOM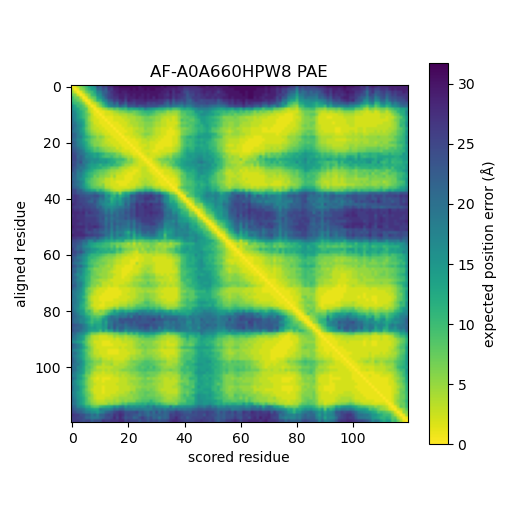 623 C C . PRO A 1 81 ? -13.544 3.644 17.242 1.00 71.69 81 PRO A C 1
ATOM 625 O O . PRO A 1 81 ? -13.515 4.804 17.654 1.00 71.69 81 PRO A O 1
ATOM 628 N N . ALA A 1 82 ? -14.675 3.055 16.847 1.00 66.62 82 ALA A N 1
ATOM 629 C CA . ALA A 1 82 ? -15.995 3.669 16.968 1.00 66.62 82 ALA A CA 1
ATOM 630 C C . ALA A 1 82 ? -16.779 2.971 18.086 1.00 66.62 82 ALA A C 1
ATOM 632 O O . ALA A 1 82 ? -16.821 1.742 18.134 1.00 66.62 82 ALA A O 1
ATOM 633 N N . GLU A 1 83 ? -17.416 3.743 18.974 1.00 60.88 83 GLU A N 1
ATOM 634 C CA . GLU A 1 83 ? -18.183 3.180 20.091 1.00 60.88 83 GLU A CA 1
ATOM 635 C C . GLU A 1 83 ? -19.228 2.168 19.592 1.00 60.88 83 GLU A C 1
ATOM 637 O O . GLU A 1 83 ? -20.047 2.462 18.719 1.00 60.88 83 GLU A O 1
ATOM 642 N N . GLY A 1 84 ? -19.183 0.953 20.145 1.00 57.12 84 GLY A N 1
ATOM 643 C CA . GLY A 1 84 ? -20.124 -0.122 19.822 1.00 57.12 84 GLY A CA 1
ATOM 644 C C . GLY A 1 84 ? -19.876 -0.851 18.496 1.00 57.12 84 GLY A C 1
ATOM 645 O O . GLY A 1 84 ? -20.703 -1.682 18.122 1.00 57.12 84 GLY A O 1
ATOM 646 N N . LYS A 1 85 ? -18.769 -0.585 17.788 1.00 54.78 85 LYS A N 1
ATOM 647 C CA . LYS A 1 85 ? -18.347 -1.363 16.613 1.00 54.78 85 LYS A CA 1
ATOM 648 C C . LYS A 1 85 ? -17.006 -2.040 16.881 1.00 54.78 85 LYS A C 1
ATOM 650 O O . LYS A 1 85 ? -16.032 -1.367 17.191 1.00 54.78 85 LYS A O 1
ATOM 655 N N . GLU A 1 86 ? -16.946 -3.361 16.700 1.00 51.00 86 GLU A N 1
ATOM 656 C CA . GLU A 1 86 ? -15.681 -4.117 16.747 1.00 51.00 86 GLU A CA 1
ATOM 657 C C . GLU A 1 86 ? -14.714 -3.714 15.623 1.00 51.00 86 GLU A C 1
ATOM 659 O O . GLU A 1 86 ? -13.506 -3.877 15.766 1.00 51.00 86 GLU A O 1
ATOM 664 N N . PHE A 1 87 ? -15.231 -3.148 14.526 1.00 53.03 87 PHE A N 1
ATOM 665 C CA . PHE A 1 87 ? -14.445 -2.814 13.343 1.00 53.03 87 PHE A CA 1
ATOM 666 C C . PHE A 1 87 ? -14.781 -1.409 12.851 1.00 53.03 87 PHE A C 1
ATOM 668 O O . PHE A 1 87 ? -15.898 -1.118 12.409 1.00 53.03 87 PHE A O 1
ATOM 675 N N . SER A 1 88 ? -13.800 -0.525 12.938 1.00 61.41 88 SER A N 1
ATOM 676 C CA . SER A 1 88 ? -13.832 0.778 12.290 1.00 61.41 88 SER A CA 1
ATOM 677 C C . SER A 1 88 ? -13.524 0.654 10.807 1.00 61.41 88 SER A C 1
ATOM 679 O O . SER A 1 88 ? -12.860 -0.283 10.372 1.00 61.41 88 SER A O 1
ATOM 681 N N . GLU A 1 89 ? -13.956 1.642 10.031 1.00 72.81 89 GLU A N 1
ATOM 682 C CA . GLU A 1 89 ? -13.494 1.802 8.658 1.00 72.81 89 GLU A CA 1
ATOM 683 C C . GLU A 1 89 ? -11.974 2.035 8.664 1.00 72.81 89 GLU A C 1
ATOM 685 O O . GLU A 1 89 ? -11.485 3.010 9.237 1.00 72.81 89 GLU A O 1
ATOM 690 N N . VAL A 1 90 ? -11.222 1.103 8.073 1.00 78.75 90 VAL A N 1
ATOM 691 C CA . VAL A 1 90 ? -9.779 1.255 7.858 1.00 78.75 90 VAL A CA 1
ATOM 692 C C . VAL A 1 90 ? -9.590 2.183 6.664 1.00 78.75 90 VAL A C 1
ATOM 694 O O . VAL A 1 90 ? -10.125 1.912 5.592 1.00 78.75 90 VAL A O 1
ATOM 697 N N . LEU A 1 91 ? -8.813 3.245 6.811 1.00 82.62 91 LEU A N 1
ATOM 698 C CA . LEU A 1 91 ? -8.538 4.240 5.778 1.00 82.62 91 LEU A CA 1
ATOM 699 C C . LEU A 1 91 ? -7.106 4.091 5.260 1.00 82.62 91 LEU A C 1
ATOM 701 O O . LEU A 1 91 ? -6.186 3.853 6.041 1.00 82.62 91 LEU A O 1
ATOM 705 N N . LEU A 1 92 ? -6.918 4.268 3.952 1.00 84.94 92 LEU A N 1
ATOM 706 C CA . LEU A 1 92 ? -5.591 4.454 3.368 1.00 84.94 92 LEU A CA 1
ATOM 707 C C . LEU A 1 92 ? -5.137 5.886 3.654 1.00 84.94 92 LEU A C 1
ATOM 709 O O . LEU A 1 92 ? -5.803 6.832 3.240 1.00 84.94 92 LEU A O 1
ATOM 713 N N . LEU A 1 93 ? -4.016 6.039 4.356 1.00 89.00 93 LEU A N 1
ATOM 714 C CA . LEU A 1 93 ? -3.472 7.347 4.727 1.00 89.00 93 LEU A CA 1
ATOM 715 C C . LEU A 1 93 ? -2.392 7.810 3.747 1.00 89.00 93 LEU A C 1
ATOM 717 O O . LEU A 1 93 ? -2.245 9.008 3.514 1.00 89.00 93 LEU A O 1
ATOM 721 N N . GLY A 1 94 ? -1.645 6.873 3.160 1.00 90.25 94 GLY A N 1
ATOM 722 C CA . GLY A 1 94 ? -0.639 7.171 2.146 1.00 90.25 94 GLY A CA 1
ATOM 723 C C . GLY A 1 94 ? 0.460 6.119 2.067 1.00 90.25 94 GLY A C 1
ATOM 724 O O . GLY A 1 94 ? 0.270 4.973 2.470 1.00 90.25 94 GLY A O 1
ATOM 725 N N . TYR A 1 95 ? 1.618 6.535 1.551 1.00 91.31 95 TYR A N 1
ATOM 726 C CA . TYR A 1 95 ? 2.806 5.697 1.410 1.00 91.31 95 TYR A CA 1
ATOM 727 C C . TYR A 1 95 ? 4.028 6.368 2.041 1.00 91.31 95 TYR A C 1
ATOM 729 O O . TYR A 1 95 ? 4.224 7.576 1.899 1.00 91.31 95 TYR A O 1
ATOM 737 N N . GLU A 1 96 ? 4.872 5.576 2.694 1.00 94.44 96 GLU A N 1
ATOM 738 C CA . GLU A 1 96 ? 6.205 5.983 3.134 1.00 94.44 96 GLU A CA 1
ATOM 739 C C . GLU A 1 96 ? 7.250 5.487 2.146 1.00 94.44 96 GLU A C 1
ATOM 741 O O . GLU A 1 96 ? 7.345 4.289 1.885 1.00 94.44 96 GLU A O 1
ATOM 746 N N . TYR A 1 97 ? 8.058 6.412 1.638 1.00 93.12 97 TYR A N 1
ATOM 747 C CA . TYR A 1 97 ? 9.147 6.127 0.712 1.00 93.12 97 TYR A CA 1
ATOM 748 C C . TYR A 1 97 ? 10.503 6.311 1.397 1.00 93.12 97 TYR A C 1
ATOM 750 O O . TYR A 1 97 ? 10.648 7.172 2.272 1.00 93.12 97 TYR A O 1
ATOM 758 N N . PRO A 1 98 ? 11.535 5.559 0.979 1.00 93.56 98 PRO A N 1
ATOM 759 C CA . PRO A 1 98 ? 12.856 5.693 1.565 1.00 93.56 98 PRO A CA 1
ATOM 760 C C . PRO A 1 98 ? 13.438 7.075 1.249 1.00 93.56 98 PRO A C 1
ATOM 762 O O . PRO A 1 98 ? 13.421 7.528 0.105 1.00 93.56 98 PRO A O 1
ATOM 765 N N . GLY A 1 99 ? 13.970 7.743 2.273 1.00 92.69 99 GLY A N 1
ATOM 766 C CA . GLY A 1 99 ? 14.559 9.080 2.150 1.00 92.69 99 GLY A CA 1
ATOM 767 C C . GLY A 1 99 ? 13.556 10.238 2.176 1.00 92.69 99 GLY A C 1
ATOM 768 O O . GLY A 1 99 ? 13.979 11.386 2.068 1.00 92.69 99 GLY A O 1
ATOM 769 N N . VAL A 1 100 ? 12.259 9.963 2.347 1.00 93.31 100 VAL A N 1
ATOM 770 C CA . VAL A 1 100 ? 11.220 10.984 2.536 1.00 93.31 100 VAL A CA 1
ATOM 771 C C . VAL A 1 100 ? 10.821 11.028 4.009 1.00 93.31 100 VAL A C 1
ATOM 773 O O . VAL A 1 100 ? 10.599 9.990 4.633 1.00 93.31 100 VAL A O 1
ATOM 776 N N . GLU A 1 101 ? 10.740 12.229 4.578 1.00 93.88 101 GLU A N 1
ATOM 777 C CA . GLU A 1 101 ? 10.250 12.410 5.944 1.00 93.88 101 GLU A CA 1
ATOM 778 C C . GLU A 1 101 ? 8.773 12.010 6.028 1.00 93.88 101 GLU A C 1
ATOM 780 O O . GLU A 1 101 ? 7.947 12.439 5.220 1.00 93.88 101 GLU A O 1
ATOM 785 N N . SER A 1 102 ? 8.449 11.146 6.989 1.00 91.38 102 SER A N 1
ATOM 786 C CA . SER A 1 102 ? 7.089 10.641 7.167 1.00 91.38 102 SER A CA 1
ATOM 787 C C . SER A 1 102 ? 6.262 11.619 8.010 1.00 91.38 102 SER A C 1
ATOM 789 O O . SER A 1 102 ? 6.766 12.100 9.027 1.00 91.38 102 SER A O 1
ATOM 791 N N . PRO A 1 103 ? 5.009 11.920 7.626 1.00 93.56 103 PRO A N 1
ATOM 792 C CA . PRO A 1 103 ? 4.132 12.771 8.423 1.00 93.56 103 PRO A CA 1
ATOM 793 C C . PRO A 1 103 ? 3.702 12.078 9.725 1.00 93.56 103 PRO A C 1
ATOM 795 O O . PRO A 1 103 ? 3.845 10.863 9.885 1.00 93.56 103 PRO A O 1
ATOM 798 N N . ASP A 1 104 ? 3.097 12.838 10.640 1.00 94.56 104 ASP A N 1
ATOM 799 C CA . ASP A 1 104 ? 2.383 12.248 11.774 1.00 94.56 104 ASP A CA 1
ATOM 800 C C . ASP A 1 104 ? 1.088 11.582 11.283 1.00 94.56 104 ASP A C 1
ATOM 802 O O . ASP A 1 104 ? 0.051 12.220 11.076 1.00 94.56 104 ASP A O 1
ATOM 806 N N . TRP A 1 105 ? 1.147 10.266 11.089 1.00 93.31 105 TRP A N 1
ATOM 807 C CA . TRP A 1 105 ? 0.020 9.477 10.598 1.00 93.31 105 TRP A CA 1
ATOM 808 C C . TRP A 1 105 ? -1.195 9.482 11.522 1.00 93.31 105 TRP A C 1
ATOM 810 O O . TRP A 1 105 ? -2.313 9.304 11.042 1.00 93.31 105 TRP A O 1
ATOM 820 N N . ILE A 1 106 ? -1.019 9.715 12.825 1.00 91.88 106 ILE A N 1
ATOM 821 C CA . ILE A 1 106 ? -2.146 9.824 13.755 1.00 91.88 106 ILE A CA 1
ATOM 822 C C . ILE A 1 106 ? -2.895 11.133 13.500 1.00 91.88 106 ILE A C 1
ATOM 824 O O . ILE A 1 106 ? -4.129 11.147 13.505 1.00 91.88 106 ILE A O 1
ATOM 828 N N . GLU A 1 107 ? -2.181 12.233 13.264 1.00 91.75 107 GLU A N 1
ATOM 829 C CA . GLU A 1 107 ? -2.808 13.502 12.884 1.00 91.75 107 GLU A CA 1
ATOM 830 C C . GLU A 1 107 ? -3.495 13.415 11.520 1.00 91.75 107 GLU A C 1
ATOM 832 O O . GLU A 1 107 ? -4.630 13.883 11.379 1.00 91.75 107 GLU A O 1
ATOM 837 N N . VAL A 1 108 ? -2.858 12.763 10.541 1.00 91.62 108 VAL A N 1
ATOM 838 C CA . VAL A 1 108 ? -3.460 12.507 9.222 1.00 91.62 108 VAL A CA 1
ATOM 839 C C . VAL A 1 108 ? -4.747 11.696 9.374 1.00 91.62 108 VAL A C 1
ATOM 841 O O . VAL A 1 108 ? -5.789 12.122 8.886 1.00 91.62 108 VAL A O 1
ATOM 844 N N . LEU A 1 109 ? -4.723 10.593 10.128 1.00 89.44 109 LEU A N 1
ATOM 845 C CA . LEU A 1 109 ? -5.905 9.768 10.385 1.00 89.44 109 LEU A CA 1
ATOM 846 C C . LEU A 1 109 ? -7.041 10.570 11.032 1.00 89.44 109 LEU A C 1
ATOM 848 O O . LEU A 1 109 ? -8.182 10.509 10.575 1.00 89.44 109 LEU A O 1
ATOM 852 N N . LYS A 1 110 ? -6.744 11.359 12.072 1.00 88.81 110 LYS A N 1
ATOM 853 C CA . LYS A 1 110 ? -7.743 12.224 12.722 1.00 88.81 110 LYS A CA 1
ATOM 854 C C . LYS A 1 110 ? -8.362 13.209 11.731 1.00 88.81 110 LYS A C 1
ATOM 856 O O . LYS A 1 110 ? -9.567 13.450 11.783 1.00 88.81 110 LYS A O 1
ATOM 861 N N . ARG A 1 111 ? -7.550 13.776 10.836 1.00 88.38 111 ARG A N 1
ATOM 862 C CA . ARG A 1 111 ? -8.001 14.719 9.810 1.00 88.38 111 ARG A CA 1
ATOM 863 C C . ARG A 1 111 ? -8.896 14.054 8.765 1.00 88.38 111 ARG A C 1
ATOM 865 O O . ARG A 1 111 ? -9.928 14.633 8.432 1.00 88.38 111 ARG A O 1
ATOM 872 N N . GLU A 1 112 ? -8.522 12.875 8.276 1.00 85.25 112 GLU A N 1
ATOM 873 C CA . GLU A 1 112 ? -9.312 12.120 7.295 1.00 85.25 112 GLU A CA 1
ATOM 874 C C . GLU A 1 112 ? -10.667 11.700 7.881 1.00 85.25 112 GLU A C 1
ATOM 876 O O . GLU A 1 112 ? -11.712 11.940 7.278 1.00 85.25 112 GLU A O 1
ATOM 881 N N . VAL A 1 113 ? -10.681 11.198 9.121 1.00 83.50 113 VAL A N 1
ATOM 882 C CA . VAL A 1 113 ? -11.92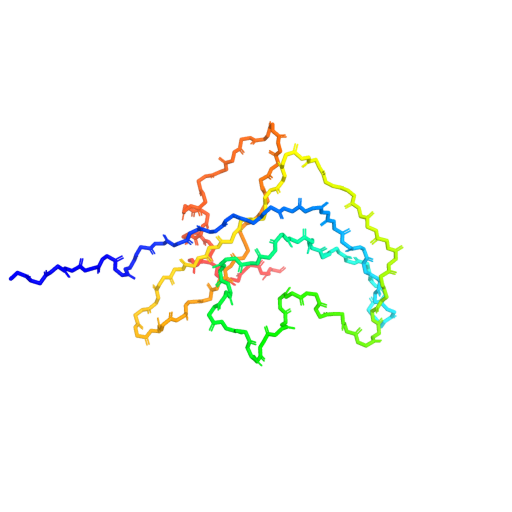3 10.828 9.823 1.00 83.50 113 VAL A CA 1
ATOM 883 C C . VAL A 1 113 ? -12.822 12.040 10.085 1.00 83.50 113 VAL A C 1
ATOM 885 O O . VAL A 1 113 ? -14.043 11.938 9.982 1.00 83.50 113 VAL A O 1
ATOM 888 N N . ALA A 1 114 ? -12.246 13.205 10.392 1.00 83.06 114 ALA A N 1
ATOM 889 C CA . ALA A 1 114 ? -13.009 14.438 10.584 1.00 83.06 114 ALA A CA 1
ATOM 890 C C . ALA A 1 114 ? -13.575 15.018 9.273 1.00 83.06 114 ALA A C 1
ATOM 892 O O . ALA A 1 114 ? -14.451 15.883 9.316 1.00 83.06 114 ALA A O 1
ATOM 893 N N . ASN A 1 115 ? -13.084 14.578 8.111 1.00 76.62 115 ASN A N 1
ATOM 894 C CA . ASN A 1 115 ? -13.451 15.137 6.815 1.00 76.62 115 ASN A CA 1
ATOM 895 C C . ASN A 1 115 ? -13.631 14.047 5.739 1.00 76.62 115 ASN A C 1
ATOM 897 O O . ASN A 1 115 ? -12.948 14.075 4.714 1.00 76.62 115 ASN A O 1
ATOM 901 N N . PRO A 1 116 ? -14.594 13.124 5.918 1.00 61.62 116 PRO A N 1
ATOM 902 C CA . PRO A 1 116 ? -14.706 11.895 5.126 1.00 61.62 116 PRO A CA 1
ATOM 903 C C . PRO A 1 116 ? -15.098 12.105 3.651 1.00 61.62 116 PRO A C 1
ATOM 905 O O . PRO A 1 116 ? -15.258 11.138 2.911 1.00 61.62 116 PRO A O 1
ATOM 908 N N . ARG A 1 117 ? -15.312 13.348 3.195 1.00 60.47 117 ARG A N 1
ATOM 909 C CA . ARG A 1 117 ? -15.706 13.667 1.814 1.00 60.47 117 ARG A CA 1
ATOM 910 C C . ARG A 1 117 ? -15.147 15.017 1.374 1.00 60.47 117 ARG A C 1
ATOM 912 O O . ARG A 1 117 ? -15.754 16.055 1.626 1.00 60.47 117 ARG A O 1
ATOM 919 N N . ARG A 1 118 ? -14.046 15.016 0.623 1.00 46.72 118 ARG A N 1
ATOM 920 C CA . ARG A 1 118 ? -13.723 16.124 -0.289 1.00 46.72 118 ARG A CA 1
ATOM 921 C C . ARG A 1 118 ? -13.572 15.611 -1.712 1.00 46.72 118 ARG A C 1
ATOM 923 O O . ARG A 1 118 ? -12.472 15.491 -2.232 1.00 46.72 118 ARG A O 1
ATOM 930 N N . CYS A 1 119 ? -14.714 15.373 -2.341 1.00 45.22 119 CYS A N 1
ATOM 931 C CA . CYS A 1 119 ? -14.866 15.673 -3.758 1.00 45.22 119 CYS A CA 1
ATOM 932 C C . CYS A 1 119 ? -15.615 17.011 -3.824 1.00 45.22 119 CYS A C 1
ATOM 934 O O . CYS A 1 119 ? -16.713 17.108 -3.271 1.00 45.22 119 CYS A O 1
ATOM 936 N N . VAL A 1 120 ? -14.999 18.036 -4.420 1.00 34.66 120 VAL A N 1
ATOM 937 C CA . VAL A 1 120 ? -15.712 19.198 -4.979 1.00 34.66 120 VAL A CA 1
ATOM 938 C C . VAL A 1 120 ? -15.818 18.954 -6.471 1.00 34.66 120 VAL A C 1
ATOM 940 O O . VAL A 1 120 ? -14.782 18.538 -7.037 1.00 34.66 120 VAL A O 1
#

Radius of gyration: 16.85 Å; Cα contacts (8 Å, |Δi|>4): 182; chains: 1; bounding box: 35×34×61 Å

Sequence (120 aa):
MAETTDQNKPIIWKELVLGFAVVESCIYHSIRTIPIVTASSAEEVLFTDNLTRLTKLDSDETVKGVLPVPFPTYEVTGAMPAEGKEFSEVLLLGYEYPGVESPDWIEVLKREVANPRRCV

Mean predicted aligned error: 10.91 Å

Solvent-accessible surface area (backbone atoms only — not comparable to full-atom values): 7682 Å² total; per-residue (Å²): 135,82,81,77,71,76,73,72,55,73,46,77,48,76,39,52,40,70,25,28,40,33,33,36,29,70,84,77,73,41,76,49,73,43,80,39,58,79,70,65,86,91,48,76,89,58,86,82,85,67,73,69,79,69,80,60,68,55,97,60,43,43,81,77,49,72,45,82,56,66,82,66,22,29,44,32,33,31,32,56,57,42,95,96,43,99,69,44,75,73,40,84,76,51,72,46,49,68,95,54,88,75,75,64,60,68,60,51,46,54,51,46,70,74,49,84,73,85,81,131